Protein 6FXF (pdb70)

Solvent-accessible surface area: 4348 Å² total; per-residue (Å²): 104,59,174,63,8,79,73,12,0,85,188,39,39,4,68,108,25,20,73,43,0,80,141,73,44,16,126,66,31,112,40,0,33,118,13,125,82,66,57,0,72,144,29,120,5,110,58,104,124,48,30,59,94,0,30,73,14,1,108,85,37,102,100,178,133

Foldseek 3Di:
DDFFPCSLCVVLPNNVCVVLQVVPQRGGLVSLLPDDDVVCVVSVVPDVVVRVSSNVSSPVSVVVD

Structure (mmCIF, N/CA/C/O backbone):
data_6FXF
#
_entry.id   6FXF
#
_cell.length_a   44.089
_cell.length_b   44.089
_cell.length_c   94.674
_cell.angle_alpha   90.00
_cell.angle_beta   90.00
_cell.angle_gamma   90.00
#
_symmetry.space_group_name_H-M   'P 41 21 2'
#
loop_
_entity.id
_entity.type
_entity.pdbx_description
1 polymer 'SAM and SH3 domain-containing protein 3'
2 water water
#
loop_
_atom_site.group_PDB
_atom_site.id
_atom_site.type_symbol
_atom_site.label_atom_id
_atom_site.label_alt_id
_atom_site.label_comp_id
_atom_site.label_asym_id
_atom_site.label_entity_id
_atom_site.label_seq_id
_atom_site.pdbx_PDB_ins_code
_atom_site.Cartn_x
_atom_site.Cartn_y
_atom_site.Cartn_z
_atom_site.occupancy
_atom_site.B_iso_or_equiv
_atom_site.auth_seq_id
_atom_site.auth_comp_id
_atom_site.auth_asym_id
_atom_site.auth_atom_id
_atom_site.pdbx_PDB_model_num
ATOM 1 N N . GLY A 1 1 ? -12.723 3.120 -25.001 1.00 105.90 253 GLY A N 1
ATOM 2 C CA . GLY A 1 1 ? -11.889 1.938 -24.877 1.00 106.07 253 GLY A CA 1
ATOM 3 C C . GLY A 1 1 ? -12.480 0.909 -23.935 1.00 107.43 253 GLY A C 1
ATOM 4 O O . GLY A 1 1 ? -13.612 1.077 -23.477 1.00 116.36 253 GLY A O 1
ATOM 5 N N . PRO A 1 2 ? -11.730 -0.158 -23.660 1.00 92.77 254 PRO A N 1
ATOM 6 C CA . PRO A 1 2 ? -12.212 -1.182 -22.728 1.00 79.15 254 PRO A CA 1
ATOM 7 C C . PRO A 1 2 ? -12.620 -0.559 -21.401 1.00 86.91 254 PRO A C 1
ATOM 8 O O . PRO A 1 2 ? -11.930 0.316 -20.874 1.00 95.11 254 PRO A O 1
ATOM 12 N N . LYS A 1 3 ? -13.754 -1.020 -20.860 1.00 85.40 255 LYS A N 1
ATOM 13 C CA . LYS A 1 3 ? -14.361 -0.419 -19.674 1.00 76.56 255 LYS A CA 1
ATOM 14 C C . LYS A 1 3 ? -14.140 -1.212 -18.384 1.00 76.84 255 LYS A C 1
ATOM 15 O O . LYS A 1 3 ? -14.305 -0.655 -17.292 1.00 73.14 255 LYS A O 1
ATOM 21 N N . THR A 1 4 ? -13.767 -2.482 -18.464 1.00 72.90 256 THR A N 1
ATOM 22 C CA . THR A 1 4 ? -13.493 -3.261 -17.268 1.00 66.50 256 THR A CA 1
ATOM 23 C C . THR A 1 4 ? -12.073 -3.795 -17.310 1.00 67.65 256 THR A C 1
ATOM 24 O O . THR A 1 4 ? -11.510 -4.035 -18.383 1.00 50.46 256 THR A O 1
ATOM 28 N N . LEU A 1 5 ? -11.505 -3.977 -16.120 1.00 50.63 257 LEU A N 1
ATOM 29 C CA . LEU A 1 5 ? -10.225 -4.653 -16.018 1.00 51.33 257 LEU A CA 1
ATOM 30 C C . LEU A 1 5 ? -10.217 -5.889 -16.889 1.00 55.63 257 LEU A 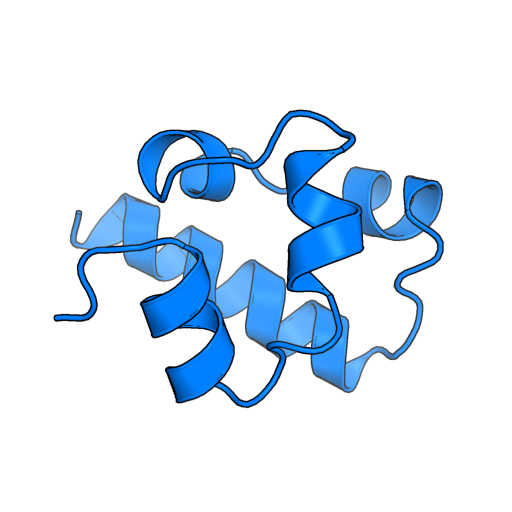C 1
ATOM 31 O O . LEU A 1 5 ? -9.273 -6.112 -17.651 1.00 57.92 257 LEU A O 1
ATOM 36 N N . HIS A 1 6 ? -11.275 -6.702 -16.804 1.00 52.28 258 HIS A N 1
ATOM 37 C CA . HIS A 1 6 ? -11.298 -7.913 -17.611 1.00 53.14 258 HIS A CA 1
ATOM 38 C C . HIS A 1 6 ? -11.258 -7.587 -19.096 1.00 58.58 258 HIS A C 1
ATOM 39 O O . HIS A 1 6 ? -10.574 -8.271 -19.863 1.00 57.77 258 HIS A O 1
ATOM 46 N N . GLU A 1 7 ? -11.973 -6.544 -19.520 1.00 61.74 259 GLU A N 1
ATOM 47 C CA . GLU A 1 7 ? -11.988 -6.195 -20.939 1.00 58.47 259 GLU A CA 1
ATOM 48 C C . GLU A 1 7 ? -10.612 -5.735 -21.406 1.00 51.53 259 GLU A C 1
ATOM 49 O O . GLU A 1 7 ? -10.126 -6.149 -22.465 1.00 61.03 259 GLU A O 1
ATOM 55 N N . LEU A 1 8 ? -9.975 -4.869 -20.622 1.00 52.36 260 LEU A N 1
ATOM 56 C CA . LEU A 1 8 ? -8.595 -4.481 -20.869 1.00 47.93 260 LEU A CA 1
ATOM 57 C C . LEU A 1 8 ? -7.696 -5.697 -21.048 1.00 60.13 260 LEU A C 1
ATOM 58 O O . LEU A 1 8 ? -7.007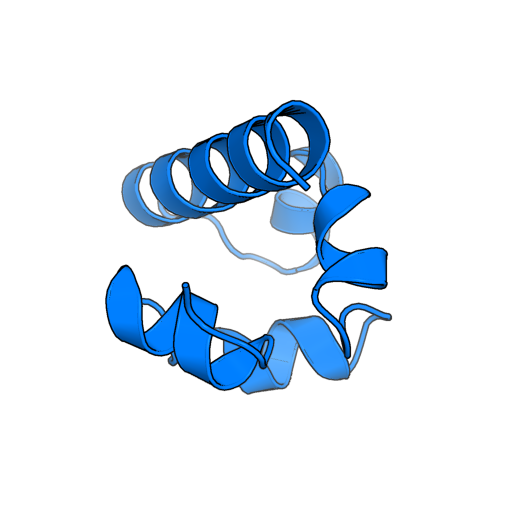 -5.835 -22.064 1.00 54.66 260 LEU A O 1
ATOM 63 N N . LEU A 1 9 ? -7.681 -6.583 -20.049 1.00 49.97 261 LEU A N 1
ATOM 64 C CA . LEU A 1 9 ? -6.829 -7.766 -20.101 1.00 43.34 261 LEU A CA 1
ATOM 65 C C . LEU A 1 9 ? -7.113 -8.589 -21.344 1.00 50.22 261 LEU A C 1
ATOM 66 O O . LEU A 1 9 ? -6.190 -9.035 -22.029 1.00 63.02 261 LEU A O 1
ATOM 71 N N . GLU A 1 10 ? -8.392 -8.805 -21.644 1.00 48.14 262 GLU A N 1
ATOM 72 C CA . GLU A 1 10 ? -8.754 -9.546 -22.840 1.00 56.41 262 GLU A CA 1
ATOM 73 C C . GLU A 1 10 ? -8.119 -8.909 -24.058 1.00 53.44 262 GLU A C 1
ATOM 74 O O . GLU A 1 10 ? -7.522 -9.595 -24.892 1.00 59.07 262 GLU A O 1
ATOM 80 N N . ARG A 1 11 ? -8.196 -7.579 -24.133 1.00 53.56 263 ARG A N 1
ATOM 81 C CA . ARG A 1 11 ? -7.713 -6.843 -25.298 1.00 61.37 263 ARG A CA 1
ATOM 82 C C . ARG A 1 11 ? -6.216 -7.057 -25.533 1.00 51.27 263 ARG A C 1
ATOM 83 O O . ARG A 1 11 ? -5.784 -7.252 -26.675 1.00 52.05 263 ARG A O 1
ATOM 91 N N . ILE A 1 12 ? -5.405 -7.040 -24.475 1.00 51.19 264 ILE A N 1
ATOM 92 C CA . ILE A 1 12 ? -3.980 -7.304 -24.662 1.00 42.17 264 ILE A CA 1
ATOM 93 C C . ILE A 1 12 ? -3.706 -8.790 -24.454 1.00 53.33 264 ILE A C 1
ATOM 94 O O . ILE A 1 12 ? -2.549 -9.211 -24.340 1.00 56.49 264 ILE A O 1
ATOM 99 N N . GLY A 1 13 ? -4.769 -9.592 -24.409 1.00 50.09 265 GLY A N 1
ATOM 100 C CA . GLY A 1 13 ? -4.649 -11.038 -24.427 1.00 61.07 265 GLY A CA 1
ATOM 101 C C . GLY A 1 13 ? -4.146 -11.685 -23.157 1.00 58.46 265 GLY A C 1
ATOM 102 O O . GLY A 1 13 ? -3.726 -12.842 -23.191 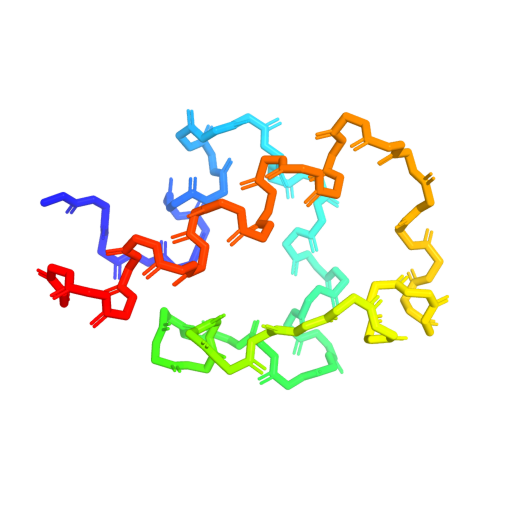1.00 58.08 265 GLY A O 1
ATOM 103 N N . LEU A 1 14 ? -4.186 -10.990 -22.028 1.00 56.50 266 LEU A N 1
ATOM 104 C CA . LEU A 1 14 ? -3.661 -11.534 -20.783 1.00 50.67 266 LEU A CA 1
ATOM 105 C C . LEU A 1 14 ? -4.763 -11.794 -19.763 1.00 46.14 266 LEU A C 1
ATOM 106 O O . LEU A 1 14 ? -4.561 -11.619 -18.559 1.00 49.48 266 LEU A O 1
ATOM 111 N N . GLU A 1 15 ? -5.936 -12.240 -20.222 1.00 50.10 267 GLU A N 1
ATOM 112 C CA . GLU A 1 15 ? -7.020 -12.488 -19.280 1.00 59.49 267 GLU A CA 1
ATOM 113 C C . GLU A 1 15 ? -6.653 -13.572 -18.280 1.00 57.19 267 GLU A C 1
ATOM 114 O O . GLU A 1 15 ? -7.279 -13.658 -17.219 1.00 74.76 267 GLU A O 1
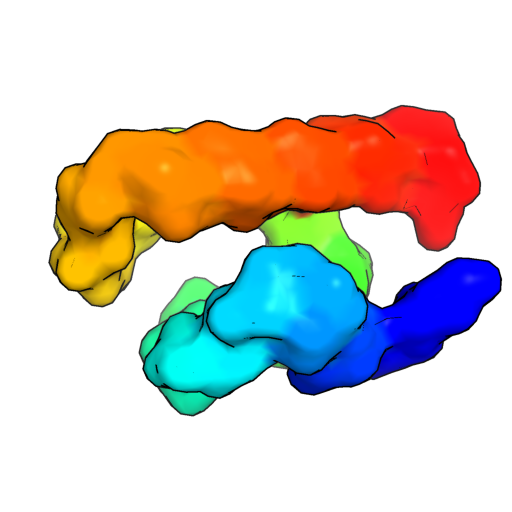ATOM 120 N N . GLU A 1 16 ? -5.612 -14.355 -18.564 1.00 52.46 268 GLU A N 1
ATOM 121 C CA A GLU A 1 16 ? -5.199 -15.404 -17.641 0.30 58.75 268 GLU A CA 1
ATOM 122 C CA B GLU A 1 16 ? -5.183 -15.403 -17.644 0.70 60.40 268 GLU A CA 1
ATOM 123 C C . GLU A 1 16 ? -4.770 -14.851 -16.289 1.00 56.20 268 GLU A C 1
ATOM 124 O O . GLU A 1 16 ? -4.732 -15.600 -15.308 1.00 68.36 268 GLU A O 1
ATOM 135 N N . HIS A 1 17 ? -4.458 -13.571 -16.209 1.00 47.14 269 HIS A N 1
ATOM 136 C CA . HIS A 1 17 ? -4.020 -12.989 -14.957 1.00 55.61 269 HIS A CA 1
ATOM 137 C C . HIS A 1 17 ? -5.147 -12.313 -14.203 1.00 57.81 269 HIS A C 1
ATOM 138 O O . HIS A 1 17 ? -4.930 -11.872 -13.069 1.00 57.21 269 HIS A O 1
ATOM 145 N N . THR A 1 18 ? -6.336 -12.230 -14.807 1.00 43.47 270 THR A N 1
ATOM 146 C CA . THR A 1 18 ? -7.456 -11.533 -14.180 1.00 45.01 270 THR A CA 1
ATOM 147 C C . THR A 1 18 ? -7.642 -11.990 -12.748 1.00 47.63 270 THR A C 1
ATOM 148 O O . THR A 1 18 ? -7.612 -11.183 -11.810 1.00 47.02 270 THR A O 1
ATOM 152 N N . SER A 1 19 ? -7.796 -13.300 -12.565 1.00 47.62 271 SER A N 1
ATOM 153 C CA . SER A 1 19 ? -8.079 -13.840 -11.243 1.00 57.02 271 SER A CA 1
ATOM 154 C C . SER A 1 19 ? -6.952 -13.524 -10.269 1.00 53.98 271 SER A C 1
ATOM 155 O O . SER A 1 19 ? -7.204 -13.242 -9.092 1.00 67.46 271 SER A O 1
ATOM 158 N N . THR A 1 20 ? -5.704 -13.541 -10.742 1.00 55.52 272 THR A N 1
ATOM 159 C CA . THR A 1 20 ? -4.600 -13.126 -9.879 1.00 60.92 272 THR A CA 1
ATOM 160 C C . THR A 1 20 ? -4.789 -11.686 -9.418 1.00 55.39 272 THR A C 1
ATOM 161 O O . THR A 1 20 ? -4.865 -11.405 -8.216 1.00 58.56 272 THR A O 1
ATOM 165 N N . LEU A 1 2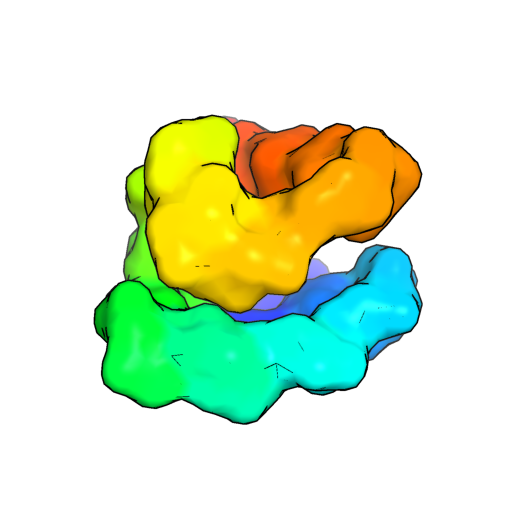1 ? -4.951 -10.770 -10.373 1.00 61.28 273 LEU A N 1
ATOM 166 C CA . LEU A 1 21 ? -4.929 -9.353 -10.045 1.00 46.44 273 LEU A CA 1
ATOM 167 C C . LEU A 1 21 ? -6.021 -9.002 -9.045 1.00 55.21 273 LEU A C 1
ATOM 168 O O . LEU A 1 21 ? -5.762 -8.337 -8.035 1.00 56.86 273 LEU A O 1
ATOM 173 N N . LEU A 1 22 ? -7.253 -9.460 -9.303 1.00 50.34 274 LEU A N 1
ATOM 174 C CA . LEU A 1 22 ? -8.375 -9.079 -8.451 1.00 56.90 274 LEU A CA 1
ATOM 175 C C . LEU A 1 22 ? -8.219 -9.626 -7.049 1.00 48.39 274 LEU A C 1
ATOM 176 O O . LEU A 1 22 ? -8.689 -9.003 -6.086 1.00 65.87 274 LEU A O 1
ATOM 181 N N . LEU A 1 23 ? -7.550 -10.768 -6.897 1.00 54.25 275 LEU A N 1
ATOM 182 C CA . LEU A 1 23 ? -7.443 -11.245 -5.529 1.00 62.74 275 LEU A CA 1
ATOM 183 C C . LEU A 1 23 ? -6.443 -10.433 -4.730 1.00 61.59 275 LEU A C 1
ATOM 184 O O . LEU A 1 23 ? -6.388 -10.591 -3.511 1.00 57.49 275 LEU A O 1
ATOM 189 N N . ASN A 1 24 ? -5.674 -9.557 -5.379 1.00 51.26 276 ASN A N 1
ATOM 190 C CA . ASN A 1 24 ? -4.656 -8.756 -4.704 1.00 56.50 276 ASN A CA 1
ATOM 191 C C . ASN A 1 24 ? -4.814 -7.280 -5.025 1.00 65.01 276 ASN A C 1
ATOM 192 O O . ASN A 1 24 ? -3.833 -6.588 -5.316 1.00 62.43 276 ASN A O 1
ATOM 197 N N . GLY A 1 25 ? -6.052 -6.781 -5.018 1.00 53.05 277 GLY A N 1
ATOM 198 C CA . GLY A 1 25 ? -6.295 -5.356 -5.008 1.00 56.44 277 GLY A CA 1
ATOM 199 C C . GLY A 1 25 ? -6.475 -4.706 -6.357 1.00 66.78 277 GLY A C 1
ATOM 200 O O . GLY A 1 25 ? -6.625 -3.480 -6.417 1.00 85.24 277 GLY A O 1
ATOM 201 N N . TYR A 1 26 ? -6.446 -5.473 -7.441 1.00 46.74 278 TYR A N 1
ATOM 202 C CA . TYR A 1 26 ? -6.631 -4.940 -8.783 1.00 50.18 278 TYR A CA 1
ATOM 203 C C . TYR A 1 26 ? -7.973 -5.423 -9.323 1.00 56.85 278 TYR A C 1
ATOM 204 O O . TYR A 1 26 ? -8.051 -6.387 -10.083 1.00 55.56 278 TYR A O 1
ATOM 213 N N . GLN A 1 27 ? -9.035 -4.700 -8.966 1.00 47.09 279 GLN A N 1
ATOM 214 C CA . GLN A 1 27 ? -10.376 -5.032 -9.437 1.00 47.28 279 GLN A CA 1
ATOM 215 C C . GLN A 1 27 ? -10.889 -4.103 -10.539 1.00 58.26 279 GLN A C 1
ATOM 216 O O . GLN A 1 27 ? -11.686 -4.537 -11.376 1.00 61.22 279 GLN A O 1
ATOM 222 N N . THR A 1 28 ? -10.461 -2.848 -10.570 1.00 51.48 280 THR A N 1
ATOM 223 C CA . THR A 1 28 ? -10.948 -1.888 -11.543 1.00 52.05 280 THR A CA 1
ATOM 224 C C . THR A 1 28 ? -9.781 -1.345 -12.353 1.00 56.35 280 THR A C 1
ATOM 225 O O . THR A 1 28 ? -8.620 -1.496 -11.986 1.00 48.73 280 THR A O 1
ATOM 229 N N . LEU A 1 29 ? -10.099 -0.693 -13.469 1.00 49.76 281 LEU A N 1
ATOM 230 C CA . LEU A 1 29 ? -9.061 0.023 -14.200 1.00 47.54 281 LEU A CA 1
ATOM 231 C C . LEU A 1 29 ? -8.420 1.093 -13.323 1.00 59.31 281 LEU A C 1
ATOM 232 O O . LEU A 1 29 ? -7.209 1.339 -13.417 1.00 56.47 281 LEU A O 1
ATOM 237 N N . GLU A 1 30 ? -9.206 1.705 -12.434 1.00 69.45 282 GLU A N 1
ATOM 238 C CA . GLU A 1 30 ? -8.666 2.704 -11.516 1.00 64.46 282 GLU A CA 1
ATOM 239 C C . GLU A 1 30 ? -7.574 2.108 -10.640 1.00 60.36 282 GLU A C 1
ATOM 240 O O . GLU A 1 30 ? -6.508 2.704 -10.462 1.00 67.31 282 GLU A O 1
ATOM 246 N N . ASP A 1 31 ? -7.820 0.916 -10.096 1.00 60.85 283 ASP A N 1
ATOM 247 C CA . ASP A 1 31 ? -6.790 0.218 -9.334 1.00 67.41 283 ASP A CA 1
ATOM 248 C C . ASP A 1 31 ? -5.606 -0.123 -10.221 1.00 62.08 283 ASP A C 1
ATOM 249 O O . ASP A 1 31 ? -4.449 0.001 -9.807 1.00 50.71 283 ASP A O 1
ATOM 254 N N . PHE A 1 32 ? -5.885 -0.558 -11.449 1.00 61.72 284 PHE A N 1
ATOM 255 C CA . PHE A 1 32 ? -4.842 -1.053 -12.334 1.00 52.32 284 PHE A CA 1
ATOM 256 C C . PHE A 1 32 ? -3.864 0.046 -12.703 1.00 41.54 284 PHE A C 1
ATOM 257 O O . PHE A 1 32 ? -2.691 -0.234 -12.971 1.00 57.78 284 PHE A O 1
ATOM 265 N N . LYS A 1 33 ? -4.317 1.298 -12.703 1.00 60.26 285 LYS A N 1
ATOM 266 C CA . LYS A 1 33 ? -3.390 2.396 -12.954 1.00 60.12 285 LYS A CA 1
ATOM 267 C C . LYS A 1 33 ? -2.245 2.435 -11.938 1.00 66.61 285 LYS A C 1
ATOM 268 O O . LYS A 1 33 ? -1.174 2.965 -12.249 1.00 62.05 285 LYS A O 1
ATOM 274 N N . GLU A 1 34 ? -2.432 1.869 -10.746 1.00 67.86 286 GLU A N 1
ATOM 275 C CA . GLU A 1 34 ? -1.436 1.921 -9.683 1.00 64.94 286 GLU A CA 1
ATOM 276 C C . GLU A 1 34 ? -0.414 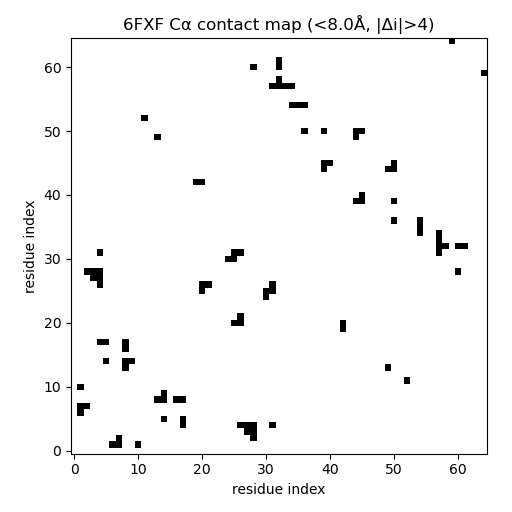0.788 -9.764 1.00 67.87 286 GLU A C 1
ATOM 277 O O . GLU A 1 34 ? 0.424 0.667 -8.866 1.00 72.01 286 GLU A O 1
ATOM 283 N N . LEU A 1 35 ? -0.475 -0.048 -10.800 1.00 53.37 287 LEU A N 1
ATOM 284 C CA . LEU A 1 35 ? 0.406 -1.204 -10.901 1.00 57.15 287 LEU A CA 1
ATOM 285 C C . LEU A 1 35 ? 1.858 -0.791 -11.130 1.00 65.04 287 LEU A C 1
ATOM 286 O O . LEU A 1 35 ? 2.143 0.165 -11.857 1.00 83.34 287 LEU A O 1
ATOM 291 N N . ARG A 1 36 ? 2.785 -1.514 -10.504 1.00 55.25 288 ARG A N 1
ATOM 292 C CA . ARG A 1 36 ? 4.193 -1.391 -10.862 1.00 87.72 288 ARG A CA 1
ATOM 293 C C . ARG A 1 36 ? 4.888 -2.743 -10.692 1.00 87.68 288 ARG A C 1
ATOM 294 O O . ARG A 1 36 ? 4.301 -3.718 -10.214 1.00 78.54 288 ARG A O 1
ATOM 302 N N . GLU A 1 37 ? 6.166 -2.777 -11.079 1.00 87.53 289 GLU A N 1
ATOM 303 C CA . GLU A 1 37 ? 6.844 -4.033 -11.383 1.00 78.00 289 GLU A CA 1
ATOM 304 C C . GLU A 1 37 ? 6.892 -4.972 -10.178 1.00 67.14 289 GLU A C 1
ATOM 305 O O . GLU A 1 37 ? 6.650 -6.181 -10.300 1.00 70.94 289 GLU A O 1
ATOM 311 N N . THR A 1 38 ? 7.227 -4.441 -9.007 1.00 67.12 290 THR A N 1
ATOM 312 C CA . THR A 1 38 ? 7.458 -5.320 -7.870 1.00 74.35 290 THR A CA 1
ATOM 313 C C . THR A 1 38 ? 6.183 -6.035 -7.448 1.00 74.15 290 THR A C 1
ATOM 3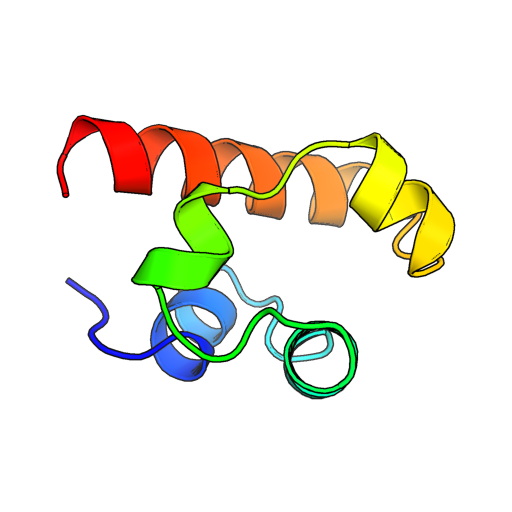14 O O . THR A 1 38 ? 6.248 -7.128 -6.871 1.00 64.56 290 THR A O 1
ATOM 318 N N . HIS A 1 39 ? 5.017 -5.447 -7.739 1.00 77.22 291 HIS A N 1
ATOM 319 C CA . HIS A 1 39 ? 3.771 -6.178 -7.543 1.00 62.69 291 HIS A CA 1
ATOM 320 C C . HIS A 1 39 ? 3.699 -7.373 -8.477 1.00 59.64 291 HIS A C 1
ATOM 321 O O . HIS A 1 39 ? 3.188 -8.432 -8.101 1.00 62.83 291 HIS A O 1
ATOM 328 N N . LEU A 1 40 ? 4.182 -7.222 -9.707 1.00 56.91 292 LEU A N 1
ATOM 329 C CA . LEU A 1 40 ? 4.208 -8.370 -10.601 1.00 56.35 292 LEU A CA 1
ATOM 330 C C . LEU A 1 40 ? 5.124 -9.446 -10.049 1.00 60.24 292 LEU A C 1
ATOM 331 O O . LEU A 1 40 ? 4.804 -10.638 -10.126 1.00 60.49 292 LEU A O 1
ATOM 336 N N . ASN A 1 41 ? 6.264 -9.035 -9.473 1.00 65.85 293 ASN A N 1
ATOM 337 C CA . ASN A 1 41 ? 7.147 -9.984 -8.796 1.00 61.02 293 ASN A CA 1
ATOM 338 C C . ASN A 1 41 ? 6.405 -10.717 -7.695 1.00 61.38 293 ASN A C 1
ATOM 339 O O . ASN A 1 41 ? 6.505 -11.942 -7.568 1.00 63.12 293 ASN A O 1
ATOM 344 N N . GLU A 1 42 ? 5.657 -9.975 -6.880 1.00 72.93 294 GLU A N 1
ATOM 345 C CA . GLU A 1 42 ? 4.938 -10.596 -5.774 1.00 80.09 294 GLU A CA 1
ATOM 346 C C . GLU A 1 42 ? 3.839 -11.534 -6.269 1.00 72.63 294 GLU A C 1
ATOM 347 O O . GLU A 1 42 ? 3.600 -12.586 -5.667 1.00 72.26 294 GLU A O 1
ATOM 353 N N . LEU A 1 43 ? 3.181 -11.189 -7.372 1.00 75.79 295 LEU A N 1
ATOM 354 C CA . LEU A 1 43 ? 2.122 -12.014 -7.937 1.00 65.70 295 LEU A CA 1
ATOM 355 C C . LEU A 1 43 ? 2.660 -13.166 -8.781 1.00 64.22 295 LEU A C 1
ATOM 356 O O . LEU A 1 43 ? 1.875 -13.871 -9.420 1.00 57.90 295 LEU A O 1
ATOM 361 N N . ASN A 1 44 ? 3.975 -13.368 -8.799 1.00 61.90 296 ASN A N 1
ATOM 362 C CA . ASN A 1 44 ? 4.598 -14.415 -9.607 1.00 52.72 296 ASN A CA 1
ATOM 363 C C . ASN A 1 44 ? 4.167 -14.307 -11.070 1.00 48.65 296 ASN A C 1
ATOM 364 O O . ASN A 1 44 ? 3.963 -15.314 -11.748 1.00 59.70 296 ASN A O 1
ATOM 369 N N . ILE A 1 45 ? 4.009 -13.074 -11.556 1.00 49.89 297 ILE A N 1
ATOM 370 C CA . ILE A 1 45 ? 3.785 -12.816 -12.985 1.00 48.75 297 ILE A CA 1
ATOM 371 C C . ILE A 1 45 ? 5.152 -12.488 -13.570 1.00 56.38 297 ILE A C 1
ATOM 372 O O . ILE A 1 45 ? 5.554 -11.327 -13.664 1.00 53.88 297 ILE A O 1
ATOM 377 N N . MET A 1 46 ? 5.872 -13.522 -13.989 1.00 57.59 298 MET A N 1
ATOM 378 C CA . MET A 1 46 ? 7.286 -13.381 -14.273 1.00 48.80 298 MET A CA 1
ATOM 379 C C . MET A 1 46 ? 7.628 -13.370 -15.759 1.00 53.98 298 MET A C 1
ATOM 380 O O . MET A 1 46 ? 8.788 -13.122 -16.104 1.00 64.10 298 MET A O 1
ATOM 385 N N . ASP A 1 47 ? 6.679 -13.637 -16.644 1.00 46.33 299 ASP A N 1
ATOM 386 C CA . ASP A 1 47 ? 6.979 -13.586 -18.078 1.00 51.39 299 ASP A CA 1
ATOM 387 C C . ASP A 1 47 ? 7.298 -12.151 -18.484 1.00 55.47 299 ASP A C 1
ATOM 388 O O . ASP A 1 47 ? 6.452 -11.266 -18.309 1.00 56.43 299 ASP A O 1
ATOM 393 N N . PRO A 1 48 ? 8.485 -11.868 -19.020 1.00 55.21 300 PRO A N 1
ATOM 394 C CA . PRO A 1 48 ? 8.806 -10.470 -19.345 1.00 65.88 300 PRO A CA 1
ATOM 395 C C . PRO A 1 48 ? 7.858 -9.873 -20.365 1.00 55.91 300 PRO A C 1
ATOM 396 O O . PRO A 1 48 ? 7.573 -8.672 -20.303 1.00 54.79 300 PRO A O 1
ATOM 400 N N . GLN A 1 49 ? 7.357 -10.693 -21.292 1.00 56.17 301 GLN A N 1
ATOM 401 C CA . GLN A 1 49 ? 6.359 -10.248 -22.259 1.00 54.00 301 GLN A CA 1
ATOM 402 C C . GLN A 1 49 ? 5.079 -9.796 -21.562 1.00 40.00 301 GLN A C 1
ATOM 403 O O . GLN A 1 49 ? 4.564 -8.697 -21.813 1.00 47.43 301 GLN A O 1
ATOM 409 N N . HIS A 1 50 ? 4.517 -10.670 -20.726 1.00 46.57 302 HIS A N 1
ATOM 410 C CA . HIS A 1 50 ? 3.328 -10.308 -19.976 1.00 39.63 302 HIS A CA 1
ATOM 411 C C . HIS A 1 50 ? 3.565 -9.033 -19.201 1.00 37.35 302 HIS A C 1
ATOM 412 O O . HIS A 1 50 ? 2.726 -8.126 -19.211 1.00 46.66 302 HIS A O 1
ATOM 419 N N . ARG A 1 51 ? 4.726 -8.932 -18.558 1.00 44.85 303 ARG A N 1
ATOM 420 C CA . ARG A 1 51 ? 5.007 -7.790 -17.698 1.00 39.35 303 ARG A CA 1
ATOM 421 C C . ARG A 1 51 ? 5.093 -6.506 -18.507 1.00 43.78 303 ARG A C 1
ATOM 422 O O . ARG A 1 51 ? 4.582 -5.456 -18.087 1.00 41.64 303 ARG A O 1
ATOM 430 N N . ALA A 1 52 ? 5.738 -6.561 -19.671 1.00 40.07 304 ALA A N 1
ATOM 431 C CA . ALA A 1 52 ? 5.828 -5.353 -20.481 1.00 41.97 304 ALA A CA 1
ATOM 432 C C . ALA A 1 52 ? 4.447 -4.918 -20.948 1.00 44.77 304 ALA A C 1
ATOM 433 O O . ALA A 1 52 ? 4.111 -3.731 -20.879 1.00 60.88 304 ALA A O 1
ATOM 435 N N . LYS A 1 53 ? 3.616 -5.871 -21.384 1.00 49.31 305 LYS A N 1
ATOM 436 C CA . LYS A 1 53 ? 2.263 -5.521 -21.806 1.00 49.07 305 LYS A CA 1
ATOM 437 C C . LYS A 1 53 ? 1.475 -4.903 -20.655 1.00 41.80 305 LYS A C 1
ATOM 438 O O . LYS A 1 53 ? 0.864 -3.834 -20.798 1.00 40.30 305 LYS A O 1
ATOM 444 N N . LEU A 1 54 ? 1.510 -5.549 -19.495 1.00 43.54 306 LEU A N 1
ATOM 445 C CA . LEU A 1 54 ? 0.767 -5.063 -18.336 1.00 45.50 306 LEU A CA 1
ATOM 446 C C . LEU A 1 54 ? 1.190 -3.650 -17.935 1.00 38.67 306 LEU A C 1
ATOM 447 O O . LEU A 1 54 ? 0.350 -2.757 -17.798 1.00 44.92 306 LEU A O 1
ATOM 452 N N . LEU A 1 55 ? 2.492 -3.422 -17.743 1.00 39.23 307 LEU A N 1
ATOM 453 C CA . LEU A 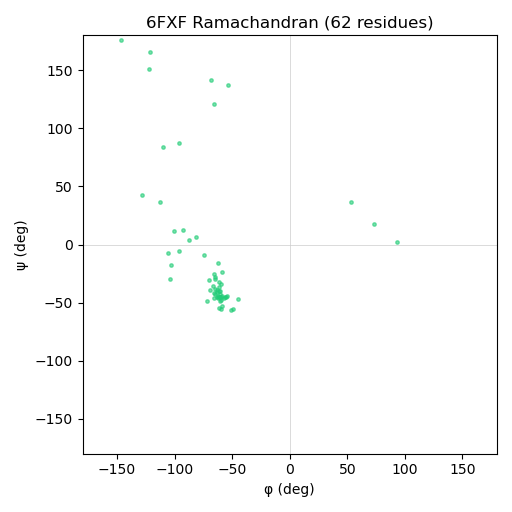1 55 ? 2.924 -2.106 -17.285 1.00 41.67 307 LEU A CA 1
ATOM 454 C C . LEU A 1 55 ? 2.723 -1.036 -18.354 1.00 43.82 307 LEU A C 1
ATOM 455 O O . LEU A 1 55 ? 2.364 0.100 -18.030 1.00 55.19 307 LEU A O 1
ATOM 460 N N . THR A 1 56 ? 2.978 -1.352 -19.630 1.00 53.30 308 THR A N 1
ATOM 461 C CA . THR A 1 56 ? 2.699 -0.376 -20.678 1.00 42.39 308 THR A CA 1
ATOM 462 C C . THR A 1 56 ? 1.230 0.013 -20.657 1.00 45.08 308 THR A C 1
ATOM 463 O O . THR A 1 56 ? 0.888 1.200 -20.728 1.00 62.15 308 THR A O 1
ATOM 467 N N . ALA A 1 57 ? 0.345 -0.978 -20.516 1.00 57.51 309 ALA A N 1
ATOM 468 C CA . ALA A 1 57 ? -1.076 -0.688 -20.483 1.00 48.67 309 ALA A CA 1
ATOM 469 C C . ALA A 1 57 ? -1.413 0.194 -19.302 1.00 55.09 309 ALA A C 1
ATOM 470 O O . ALA A 1 57 ? -2.166 1.156 -19.438 1.00 53.95 309 ALA A O 1
ATOM 472 N N . ALA A 1 58 ? -0.854 -0.111 -18.137 1.00 52.53 310 ALA A N 1
ATOM 473 C CA . ALA A 1 58 ? -1.158 0.684 -16.955 1.00 47.11 310 ALA A CA 1
ATOM 474 C C . ALA A 1 58 ? -0.690 2.121 -17.130 1.00 54.54 310 ALA A C 1
ATOM 475 O O . ALA A 1 58 ? -1.419 3.072 -16.817 1.00 60.53 310 ALA A O 1
ATOM 477 N N . GLU A 1 59 ? 0.526 2.303 -17.637 1.00 64.88 311 GLU A N 1
ATOM 478 C CA . GLU A 1 59 ? 1.048 3.654 -17.808 1.00 65.98 311 GLU A CA 1
ATOM 479 C C . GLU A 1 59 ? 0.183 4.448 -18.770 1.00 59.62 311 GLU A C 1
ATOM 480 O O . GLU A 1 59 ? -0.181 5.597 -18.495 1.00 66.97 311 GLU A O 1
ATOM 486 N N . LEU A 1 60 ? -0.186 3.841 -19.895 1.00 59.70 312 LEU A N 1
ATOM 487 C CA . LEU A 1 60 ? -0.998 4.571 -20.862 1.00 64.70 312 LEU A CA 1
ATOM 488 C C . LEU A 1 60 ? -2.410 4.805 -20.347 1.00 71.84 312 LEU A C 1
ATOM 489 O O . LEU A 1 60 ? -3.047 5.805 -20.701 1.00 69.56 312 LEU A O 1
ATOM 494 N N . LEU A 1 61 ? -2.918 3.890 -19.529 1.00 64.63 313 LEU A N 1
ATOM 495 C CA . LEU A 1 61 ? -4.224 4.075 -18.917 1.00 74.17 313 LEU A CA 1
ATOM 496 C C . LEU A 1 61 ? -4.219 5.292 -18.016 1.00 73.21 313 LEU A C 1
ATOM 497 O O . LEU A 1 61 ? -5.148 6.103 -18.041 1.00 70.38 313 LEU A O 1
ATOM 502 N N . LEU A 1 62 ? -3.178 5.420 -17.195 1.00 77.27 314 LEU A N 1
ATOM 503 C CA . LEU A 1 62 ? -3.040 6.606 -16.362 1.00 86.72 314 LEU A CA 1
ATOM 504 C C . LEU A 1 62 ? -2.936 7.866 -17.211 1.00 95.81 314 LEU A C 1
ATOM 505 O O . LEU A 1 62 ? -3.511 8.904 -16.863 1.00 103.44 314 LEU A O 1
ATOM 510 N N . ASP A 1 63 ? -2.205 7.796 -18.329 1.00 98.68 315 ASP A N 1
ATOM 511 C CA . ASP A 1 63 ? -1.949 9.001 -19.120 1.00 97.32 315 ASP A CA 1
ATOM 512 C C . ASP A 1 63 ? -3.198 9.491 -19.857 1.00 99.19 315 ASP A C 1
ATOM 513 O O . ASP A 1 63 ? -3.517 10.683 -19.807 1.00 103.19 315 ASP A O 1
ATOM 518 N N . TYR A 1 64 ? -3.908 8.604 -20.564 1.00 111.99 316 TYR A N 1
ATOM 519 C CA . TYR A 1 64 ? -5.095 8.993 -21.331 1.00 115.41 316 TYR A CA 1
ATOM 520 C C . TYR A 1 64 ? -6.413 8.673 -20.615 1.00 125.20 316 TYR A C 1
ATOM 521 O O . TYR A 1 64 ? -7.474 8.734 -21.246 1.00 132.03 316 TYR A O 1
ATOM 530 N N . ASP A 1 65 ? -6.368 8.322 -19.328 1.00 122.51 317 ASP A N 1
ATOM 531 C CA . ASP A 1 65 ? -7.555 7.995 -18.519 1.00 117.31 317 ASP A CA 1
ATOM 532 C C . ASP A 1 65 ? -8.473 6.943 -19.140 1.00 112.04 317 ASP A C 1
ATOM 533 O O . ASP A 1 65 ? -9.426 6.491 -18.499 1.00 105.79 317 ASP A O 1
#

Nearest PDB structures (foldseek):
  6fxf-assembly1_A-2  TM=1.016E+00  e=6.595E-11  Mus musculus
  6g8o-assembly1_B  TM=9.687E-01  e=1.006E-08  Mus musculus
  8j1i-assembly1_H  TM=9.686E-01  e=1.739E-06  Mus musculus
  7kja-assembly1_A  TM=9.180E-01  e=1.748E-03  Homo sapiens
  7kjc-assembly1_A  TM=9.068E-01  e=2.393E-03  Homo sapiens

Secondary structure (DSSP, 8-state):
---SHHHHHHHTT-GGGHHHHHHTT--SHHHHTT--HHHHHHTT---HHHHHHHHHHHHHHHHH-

Organism: Mus musculus (NCBI:txid10090)

Radius of gyration: 10.42 Å; Cα contacts (8 Å, |Δi|>4): 50; chains: 1; bounding box: 23×24×21 Å

InterPro domains:
  IPR001452 SH3 domain [PF07653] (177-229)
  IPR001452 SH3 domain [PS50002] (173-234)
  IPR001452 SH3 domain [SM00326] (176-233)
  IPR001660 Sterile alpha motif domain [PF00536] (254-311)
  IPR001660 Sterile alpha motif domain [PS50105] (252-316)
  IPR001660 Sterile alpha motif domain [SM00454] (249-316)
  IPR013761 Sterile alpha motif/pointed domain superfamily [G3DSA:1.10.150.50] (244-319)
  IPR013761 Sterile alpha motif/pointed domain superfamily [SSF47769] (247-317)
  IPR021090 SLy proteins associated disordered region [PF12485] (21-174)
  IPR035721 SAM and SH3 domain-containing protein 3, SH3 domain [cd11968] (176-231)
  IPR036028 SH3-like domain superfamily [SSF50044] (167-268)
  IPR051725 SAM and SH3 domain-containing protein [PTHR12301] (64-362)

B-factor: mean 65.05, std 19.38, range [35.64, 132.8]

Sequence (65 aa):
GPKTLHELLERIGLEEEHTSTLLLNGYQTLEDFKELRETHLNELNIMDPQHRAKLLTAAELLLDYD

CATH classification: 1.10.150.50

GO terms:
  GO:0005634 nucleus (C, IDA)
  GO:0005737 cytoplasm (C, IDA)
  GO:0002639 positive regulation of immunoglobulin production (P, IMP)
  GO:0002726 positive regulation of T cell cytokine production (P, IMP)
  GO:0002821 positive regulation of adaptive immune response (P, IMP)
  GO:0042102 positive regulation of T cell proliferation (P, IMP)
  GO:0043372 positive regulation of CD4-positive, alpha-beta T cell differentiation (P, IMP)
  GO:0030890 positive regulation of B cell proliferation (P, IMP)
  GO:0032729 positive regulation of type II interferon production (P, IMP)
  GO:0032733 positive regulation of interleukin-10 production (P, IMP)
  GO:0032743 positive regulation of interleukin-2 production (P, IMP)
  GO:0032753 positive regulation of interleukin-4 production (P, IMP)
  GO:0032760 positive regulation of tumor necrosis factor production (P, IMP)
  GO:0046622 positive regulation of organ growth (P, IMP)
  GO:0051251 positive regulation of lymphocyte activation (P, IMP)
  GO:0048873 homeostasis of number of cells within a tissue (P, IMP)